Protein AF-A0A6A6DUC0-F1 (afdb_monomer)

Sequence (164 aa):
MEPFSTSAIFAGINTAFKFAEFAVRIAEVGTENEVFVRMIQVVREDLNETERLLNVASVRSKLTSTPGKLPWIKAAINSTKASLNDIGKWVERARVDQQTTGAVRFETRVRWVFNDHEKLLNRKMELSTCHQQLSNVLSYLIQLEDVSSNLEPPTYHDTTFFDD

Organism: NCBI:txid1314779

Radius of gyration: 22.94 Å; Cα contacts (8 Å, |Δi|>4): 121; chains: 1; bounding box: 45×72×65 Å

Mean predicted aligned error: 9.47 Å

Secondary structure (DSSP, 8-state):
-----GGGTTTTHHHHHHHHHHHTT-TT--HHHHHHHHHHHHHHHHHHHHHHHHHSHHHHHHHHTSTTHHHHHHHHHHHHHHHHHHHHHHHHHHHHHTT--S---HHHHHHHHHH-HHHHHHHHHHHHHHHHHHHHHHHHHHTTS------PPP----------

Nearest PDB structures (foldseek):
  8ax8-assembly1_A  TM=4.645E-01  e=2.335E-01  Homo sapiens
  1or3-assembly1_A  TM=4.757E-01  e=4.133E-01  Homo sapiens
  1le4-assembly1_A  TM=4.579E-01  e=9.483E-01  Homo sapiens
  1i49-assembly1_B  TM=2.407E-01  e=5.357E-01  Homo sapiens

Solvent-accessible surface area (backbone atoms only — not comparable to full-atom values): 9517 Å² total; per-residue (Å²): 132,80,81,76,64,68,71,71,80,42,69,21,34,65,46,34,53,50,47,31,65,49,48,76,71,44,92,82,57,52,75,72,54,47,54,52,34,50,49,54,52,51,48,51,52,55,50,53,48,43,56,52,49,65,68,35,68,52,26,45,55,56,47,69,77,38,83,72,52,63,62,55,46,52,48,31,55,50,49,36,48,48,46,38,15,51,51,10,48,49,50,69,40,40,46,64,80,65,73,57,86,79,92,76,57,68,69,61,26,56,54,54,49,68,69,40,54,72,65,46,51,55,53,47,52,52,42,50,53,29,42,54,47,36,51,55,44,40,62,56,49,57,76,38,53,72,78,81,81,78,72,72,72,83,81,78,76,86,78,82,81,79,85,129

pLDDT: mean 83.53, std 15.07, range [30.31, 98.0]

Structure (mmCIF, N/CA/C/O backbone):
data_AF-A0A6A6DUC0-F1
#
_entry.id   AF-A0A6A6DUC0-F1
#
loop_
_atom_site.group_PDB
_atom_site.id
_atom_site.type_symbol
_atom_site.label_atom_id
_atom_site.label_alt_id
_atom_site.label_comp_id
_atom_site.label_asym_id
_atom_site.label_entity_id
_atom_site.label_seq_id
_atom_site.pdbx_PDB_ins_code
_atom_site.Cartn_x
_atom_site.Cartn_y
_atom_site.Cartn_z
_atom_site.occupancy
_atom_site.B_iso_or_equiv
_atom_site.auth_seq_id
_atom_site.auth_comp_id
_atom_site.auth_asym_id
_atom_site.auth_atom_id
_atom_site.pdbx_PDB_model_num
ATOM 1 N N . MET A 1 1 ? 25.495 12.428 1.201 1.00 36.28 1 MET A N 1
ATOM 2 C CA . MET A 1 1 ? 24.044 12.611 1.413 1.00 36.28 1 MET A CA 1
ATOM 3 C C . MET A 1 1 ? 23.559 11.295 1.991 1.00 36.28 1 MET A C 1
ATOM 5 O O . MET A 1 1 ? 23.489 10.321 1.257 1.00 36.28 1 MET A O 1
ATOM 9 N N . GLU A 1 2 ? 23.429 11.227 3.315 1.00 30.31 2 GLU A N 1
ATOM 10 C CA . GLU A 1 2 ? 23.059 10.001 4.037 1.00 30.31 2 GLU A CA 1
ATOM 11 C C . GLU A 1 2 ? 21.698 9.481 3.539 1.00 30.31 2 GLU A C 1
ATOM 13 O O . GLU A 1 2 ? 20.796 10.295 3.303 1.00 30.31 2 GLU A O 1
ATOM 18 N N . PRO A 1 3 ? 21.512 8.162 3.354 1.00 40.91 3 PRO A N 1
ATOM 19 C CA . PRO A 1 3 ? 20.218 7.620 2.977 1.00 40.91 3 PRO A CA 1
ATOM 20 C C . PRO A 1 3 ? 19.252 7.821 4.148 1.00 40.91 3 PRO A C 1
ATOM 22 O O . PRO A 1 3 ? 19.343 7.144 5.172 1.00 40.91 3 PRO A O 1
ATOM 25 N N . PHE A 1 4 ? 18.312 8.759 4.004 1.00 43.09 4 PHE A N 1
ATOM 26 C CA . PHE A 1 4 ? 17.152 8.833 4.886 1.00 43.09 4 PHE A CA 1
ATOM 27 C C . PHE A 1 4 ? 16.494 7.455 4.892 1.00 43.09 4 PHE A C 1
ATOM 29 O O . PHE A 1 4 ? 16.010 6.990 3.861 1.00 43.09 4 PHE A O 1
ATOM 36 N N . SER A 1 5 ? 16.525 6.791 6.047 1.00 41.59 5 SER A N 1
ATOM 37 C CA . SER A 1 5 ? 15.914 5.482 6.240 1.00 41.59 5 SER A CA 1
ATOM 38 C C . SER A 1 5 ? 14.418 5.606 5.950 1.00 41.59 5 SER A C 1
ATOM 40 O O . SER A 1 5 ? 13.638 6.071 6.783 1.00 41.59 5 SER A O 1
ATOM 42 N N . THR A 1 6 ? 14.012 5.230 4.735 1.00 49.84 6 THR A N 1
ATOM 43 C CA . THR A 1 6 ? 12.623 5.260 4.245 1.00 49.84 6 THR A CA 1
ATOM 44 C C . THR A 1 6 ? 11.669 4.514 5.178 1.00 49.84 6 THR A C 1
ATOM 46 O O . THR A 1 6 ? 10.476 4.809 5.222 1.00 49.84 6 THR A O 1
ATOM 49 N N . SER A 1 7 ? 12.212 3.597 5.979 1.00 49.41 7 SER A N 1
ATOM 50 C CA . SER A 1 7 ? 11.554 2.824 7.029 1.00 49.41 7 SER A CA 1
ATOM 51 C C . SER A 1 7 ? 10.859 3.691 8.090 1.00 49.41 7 SER A C 1
ATOM 53 O O . SER A 1 7 ? 9.805 3.308 8.587 1.00 49.41 7 SER A O 1
ATOM 55 N N . ALA A 1 8 ? 11.404 4.867 8.427 1.00 57.41 8 ALA A N 1
ATOM 56 C CA . ALA A 1 8 ? 10.847 5.732 9.474 1.00 57.41 8 ALA A CA 1
ATOM 57 C C . ALA A 1 8 ? 9.641 6.574 9.005 1.00 57.41 8 ALA A C 1
ATOM 59 O O . ALA A 1 8 ? 8.811 6.973 9.819 1.00 57.41 8 ALA A O 1
ATOM 60 N N . ILE A 1 9 ? 9.512 6.830 7.698 1.00 69.81 9 ILE A N 1
ATOM 61 C CA . ILE A 1 9 ? 8.478 7.722 7.133 1.00 69.81 9 ILE A CA 1
ATOM 62 C C . ILE A 1 9 ? 7.097 7.033 7.105 1.00 69.81 9 ILE A C 1
ATOM 64 O O . ILE A 1 9 ? 6.052 7.681 7.235 1.00 69.81 9 ILE A O 1
ATOM 68 N N . PHE A 1 10 ? 7.093 5.700 7.012 1.00 81.94 10 PHE A N 1
ATOM 69 C CA . PHE A 1 10 ? 5.898 4.875 6.831 1.00 81.94 10 PHE A CA 1
ATOM 70 C C . PHE A 1 10 ? 5.609 3.922 8.005 1.00 81.94 10 PHE A C 1
ATOM 72 O O . PHE A 1 10 ? 5.133 2.803 7.810 1.00 81.94 10 PHE A O 1
ATOM 79 N N . ALA A 1 11 ? 5.877 4.360 9.238 1.00 85.44 11 ALA A N 1
ATOM 80 C CA . ALA A 1 11 ? 5.713 3.539 10.443 1.00 85.44 11 ALA A CA 1
ATOM 81 C C . ALA A 1 11 ? 4.295 2.948 10.634 1.00 85.44 11 ALA A C 1
ATOM 83 O O . ALA A 1 11 ? 4.137 1.921 11.291 1.00 85.44 11 ALA A O 1
ATOM 84 N N . GLY A 1 12 ? 3.261 3.569 10.055 1.00 87.88 12 GLY A N 1
ATOM 85 C CA . GLY A 1 12 ? 1.868 3.139 10.157 1.00 87.88 12 GLY A CA 1
ATOM 86 C C . GLY A 1 12 ? 1.473 1.981 9.237 1.00 87.88 12 GLY A C 1
ATOM 87 O O . GLY A 1 12 ? 0.468 1.332 9.510 1.00 87.88 12 GLY A O 1
ATOM 88 N N . ILE A 1 13 ? 2.235 1.661 8.184 1.00 92.00 13 ILE A N 1
ATOM 89 C CA . ILE A 1 13 ? 1.822 0.641 7.195 1.00 92.00 13 ILE A CA 1
ATOM 90 C C . ILE A 1 13 ? 1.575 -0.722 7.853 1.00 92.00 13 ILE A C 1
ATOM 92 O O . ILE A 1 13 ? 0.544 -1.352 7.623 1.00 92.00 13 ILE A O 1
ATOM 96 N N . ASN A 1 14 ? 2.475 -1.152 8.742 1.00 91.50 14 ASN A N 1
ATOM 97 C CA . ASN A 1 14 ? 2.309 -2.414 9.467 1.00 91.50 14 ASN A CA 1
ATOM 98 C C . ASN A 1 14 ? 1.041 -2.423 10.330 1.00 91.50 14 ASN A C 1
ATOM 100 O O . ASN A 1 14 ? 0.401 -3.463 10.476 1.00 91.50 14 ASN A O 1
ATOM 104 N N . THR A 1 15 ? 0.659 -1.275 10.888 1.00 90.81 15 THR A N 1
ATOM 105 C CA . THR A 1 15 ? -0.595 -1.134 11.634 1.00 90.81 15 THR A CA 1
ATOM 106 C C . THR A 1 15 ? -1.802 -1.268 10.712 1.00 90.81 15 THR A C 1
ATOM 108 O O . THR A 1 15 ? -2.756 -1.934 11.096 1.00 90.81 15 THR A O 1
ATOM 111 N N . ALA A 1 16 ? -1.762 -0.711 9.497 1.00 91.69 16 ALA A N 1
ATOM 112 C CA . ALA A 1 16 ? -2.839 -0.869 8.515 1.00 91.69 16 ALA A CA 1
ATOM 113 C C . ALA A 1 16 ? -3.025 -2.336 8.088 1.00 91.69 16 ALA A C 1
ATOM 115 O O . ALA A 1 16 ? -4.151 -2.825 8.020 1.00 91.69 16 ALA A O 1
ATOM 116 N N . PHE A 1 17 ? -1.930 -3.070 7.882 1.00 92.38 17 PHE A N 1
ATOM 117 C CA . PHE A 1 17 ? -1.999 -4.499 7.566 1.00 92.38 17 PHE A CA 1
ATOM 118 C C . PHE A 1 17 ? -2.522 -5.331 8.740 1.00 92.38 17 PHE A C 1
ATOM 120 O O . PHE A 1 17 ? -3.433 -6.135 8.554 1.00 92.38 17 PHE A O 1
ATOM 127 N N . LYS A 1 18 ? -2.032 -5.086 9.963 1.00 89.69 18 LYS A N 1
ATOM 128 C CA . LYS A 1 18 ? -2.559 -5.734 11.177 1.00 89.69 18 LYS A CA 1
ATOM 129 C C . LYS A 1 18 ? -4.031 -5.415 11.409 1.00 89.69 18 LYS A C 1
ATOM 131 O O . LYS A 1 18 ? -4.782 -6.278 11.849 1.00 89.69 18 LYS A O 1
ATOM 136 N N . PHE A 1 19 ? -4.441 -4.182 11.124 1.00 88.62 19 PHE A N 1
ATOM 137 C CA . PHE A 1 19 ? -5.837 -3.768 11.177 1.00 88.62 19 PHE A CA 1
ATOM 138 C C . PHE A 1 19 ? -6.690 -4.621 10.238 1.00 88.62 19 PHE A C 1
ATOM 140 O O . PHE A 1 19 ? -7.677 -5.185 10.695 1.00 88.62 19 PHE A O 1
ATOM 147 N N . ALA A 1 20 ? -6.279 -4.788 8.978 1.00 89.56 20 ALA A N 1
ATOM 148 C CA . ALA A 1 20 ? -7.004 -5.618 8.021 1.00 89.56 20 ALA A CA 1
ATOM 149 C C . ALA A 1 20 ? -7.052 -7.098 8.447 1.00 89.56 20 ALA A C 1
ATOM 151 O O . ALA A 1 20 ? -8.123 -7.696 8.472 1.00 89.56 20 ALA A O 1
ATOM 152 N N . GLU A 1 21 ? -5.920 -7.679 8.857 1.00 88.44 21 GLU A N 1
ATOM 153 C CA . GLU A 1 21 ? -5.848 -9.064 9.355 1.00 88.44 21 GLU A CA 1
ATOM 154 C C . GLU A 1 21 ? -6.750 -9.304 10.572 1.00 88.44 21 GLU A C 1
ATOM 156 O O . GLU A 1 21 ? -7.371 -10.361 10.699 1.00 88.44 21 GLU A O 1
ATOM 161 N N . PHE A 1 22 ? -6.815 -8.327 11.478 1.00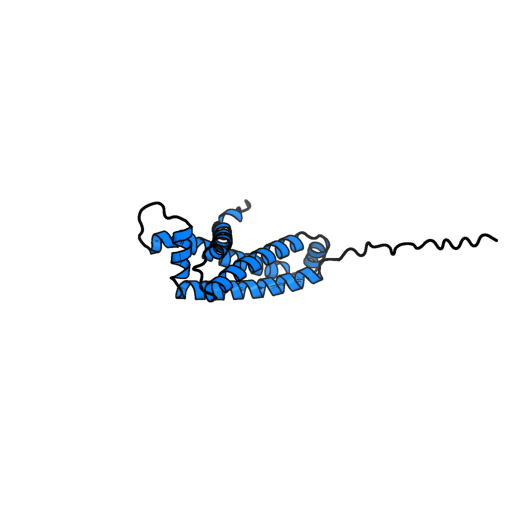 84.12 22 PHE A N 1
ATOM 162 C CA . PHE A 1 22 ? -7.626 -8.419 12.681 1.00 84.12 22 PHE A CA 1
ATOM 163 C C . PHE A 1 22 ? -9.112 -8.203 12.385 1.00 84.12 22 PHE A C 1
ATOM 165 O O . PHE A 1 22 ? -9.947 -8.936 12.905 1.00 84.12 22 PHE A O 1
ATOM 172 N N . ALA A 1 23 ? -9.447 -7.242 11.523 1.00 84.75 23 ALA A N 1
ATOM 173 C CA . ALA A 1 23 ? -10.821 -6.927 11.159 1.00 84.75 23 ALA A CA 1
ATOM 174 C C . ALA A 1 23 ? -11.552 -8.119 10.525 1.00 84.75 23 ALA A C 1
ATOM 176 O O . ALA A 1 23 ? -12.699 -8.359 10.877 1.00 84.75 23 ALA A O 1
ATOM 177 N N . VAL A 1 24 ? -10.877 -8.931 9.699 1.00 79.81 24 VAL A N 1
ATOM 178 C CA . VAL A 1 24 ? -11.455 -10.179 9.150 1.00 79.81 24 VAL A CA 1
ATOM 179 C C . VAL A 1 24 ? -11.935 -11.141 10.248 1.00 79.81 24 VAL A C 1
ATOM 181 O O . VAL A 1 24 ? -12.838 -11.940 10.023 1.00 79.81 24 VAL A O 1
ATOM 184 N N . ARG A 1 25 ? -11.343 -11.085 11.447 1.00 78.38 25 ARG A N 1
ATOM 185 C CA . ARG A 1 25 ? -11.681 -11.977 12.569 1.00 78.38 25 ARG A CA 1
ATOM 186 C C . ARG A 1 25 ? -12.822 -11.451 13.437 1.00 78.38 25 ARG A C 1
ATOM 188 O O . ARG A 1 25 ? -13.339 -12.198 14.264 1.00 78.38 25 ARG A O 1
ATOM 195 N N . ILE A 1 26 ? -13.193 -10.180 13.298 1.00 72.12 26 ILE A N 1
ATOM 196 C CA . ILE A 1 26 ? -14.284 -9.587 14.066 1.00 72.12 26 ILE A CA 1
ATOM 197 C C . ILE A 1 26 ? -15.586 -9.837 13.294 1.00 72.12 26 ILE A C 1
ATOM 199 O O . ILE A 1 26 ? -15.817 -9.237 12.253 1.00 72.12 26 ILE A O 1
ATOM 203 N N . ALA A 1 27 ? -16.467 -10.685 13.828 1.00 56.19 27 ALA A N 1
ATOM 204 C CA . ALA A 1 27 ? -17.765 -11.004 13.213 1.00 56.19 27 ALA A CA 1
ATOM 205 C C . ALA A 1 27 ? -18.735 -9.802 13.106 1.00 56.19 27 ALA A C 1
ATOM 207 O O . ALA A 1 27 ? -19.767 -9.891 12.453 1.00 56.19 27 ALA A O 1
ATOM 208 N N . GLU A 1 28 ? -18.416 -8.681 13.760 1.00 63.34 28 GLU A N 1
ATOM 209 C CA . GLU A 1 28 ? -19.218 -7.447 13.806 1.00 63.3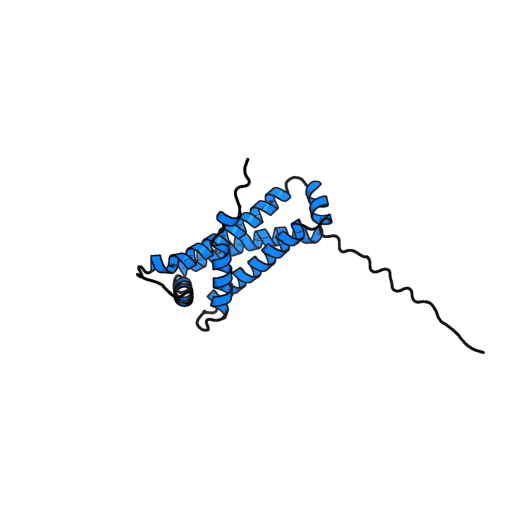4 28 GLU A CA 1
ATOM 210 C C . GLU A 1 28 ? -18.867 -6.445 12.689 1.00 63.34 28 GLU A C 1
ATOM 212 O O . GLU A 1 28 ? -19.363 -5.318 12.683 1.00 63.34 28 GLU A O 1
ATOM 217 N N . VAL A 1 29 ? -17.986 -6.805 11.754 1.00 62.88 29 VAL A N 1
ATOM 218 C CA . VAL A 1 29 ? -17.613 -5.925 10.643 1.00 62.88 29 VAL A CA 1
ATOM 219 C C . VAL A 1 29 ? -18.715 -5.992 9.587 1.00 62.88 29 VAL A C 1
ATOM 221 O O . VAL A 1 29 ? -18.841 -6.977 8.874 1.00 62.88 29 VAL A O 1
ATOM 224 N N . GLY A 1 30 ? -19.549 -4.950 9.504 1.00 68.25 30 GLY A N 1
ATOM 225 C CA . GLY A 1 30 ? -20.588 -4.853 8.472 1.00 68.25 30 GLY A CA 1
ATOM 226 C C . GLY A 1 30 ? -20.026 -4.997 7.049 1.00 68.25 30 GLY A C 1
ATOM 227 O O . GLY A 1 30 ? -18.857 -4.701 6.799 1.00 68.25 30 GLY A O 1
ATOM 228 N N . THR A 1 31 ? -20.866 -5.409 6.097 1.00 70.88 31 THR A N 1
ATOM 229 C CA . THR A 1 31 ? -20.466 -5.772 4.720 1.00 70.88 31 THR A CA 1
ATOM 230 C C . THR A 1 31 ? -19.649 -4.698 3.991 1.00 70.88 31 THR A C 1
ATOM 232 O O . THR A 1 31 ? -18.731 -5.018 3.238 1.00 70.88 31 THR A O 1
ATOM 235 N N . GLU A 1 32 ? -19.917 -3.411 4.226 1.00 70.94 32 GLU A N 1
ATOM 236 C CA . GLU A 1 32 ? -19.130 -2.322 3.634 1.00 70.94 32 GLU A CA 1
ATOM 237 C C . GLU A 1 32 ? -17.687 -2.266 4.167 1.00 70.94 32 GLU A C 1
ATOM 239 O O . GLU A 1 32 ? -16.740 -1.995 3.418 1.00 70.94 32 GLU A O 1
ATOM 244 N N . ASN A 1 33 ? -17.511 -2.549 5.453 1.00 80.00 33 ASN A N 1
ATOM 245 C CA . ASN A 1 33 ? -16.212 -2.536 6.105 1.00 80.00 33 ASN A CA 1
ATOM 246 C C . ASN A 1 33 ? -15.359 -3.734 5.663 1.00 80.00 33 ASN A C 1
ATOM 248 O O . ASN A 1 33 ? -14.145 -3.593 5.513 1.00 80.00 33 ASN A O 1
ATOM 252 N N . GLU A 1 34 ? -15.980 -4.874 5.343 1.00 83.81 34 GLU A N 1
ATOM 253 C CA . GLU A 1 34 ? -15.287 -6.015 4.730 1.00 83.81 34 GLU A CA 1
ATOM 254 C C . GLU A 1 34 ? -14.665 -5.654 3.376 1.00 83.81 34 GLU A C 1
ATOM 256 O O . GLU A 1 34 ? -13.550 -6.079 3.070 1.00 83.81 34 GLU A O 1
ATOM 261 N N . VAL A 1 35 ? -15.353 -4.843 2.562 1.00 85.88 35 VAL A N 1
ATOM 262 C CA . VAL A 1 35 ? -14.819 -4.372 1.272 1.00 85.88 35 VAL A CA 1
ATOM 263 C C . VAL A 1 35 ? -13.566 -3.527 1.486 1.00 85.88 35 VAL A C 1
ATOM 265 O O . VAL A 1 35 ? -12.574 -3.710 0.782 1.00 85.88 35 VAL A O 1
ATOM 268 N N . PHE A 1 36 ? -13.581 -2.628 2.474 1.00 88.50 36 PHE A N 1
ATOM 269 C CA . PHE A 1 36 ? -12.416 -1.803 2.793 1.00 88.50 36 PHE A CA 1
ATOM 270 C C . PHE A 1 36 ? -11.237 -2.642 3.306 1.00 88.50 36 PHE A C 1
ATOM 272 O O . PHE A 1 36 ? -10.103 -2.457 2.867 1.00 88.50 36 PHE A O 1
ATOM 279 N N . VAL A 1 37 ? -11.502 -3.618 4.176 1.00 90.56 37 VAL A N 1
ATOM 280 C CA . VAL A 1 37 ? -10.487 -4.546 4.694 1.00 90.56 37 VAL A CA 1
ATOM 281 C 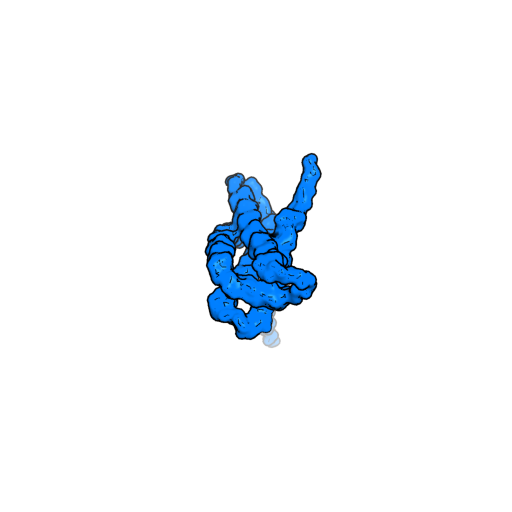C . VAL A 1 37 ? -9.851 -5.367 3.573 1.00 90.56 37 VAL A C 1
ATOM 283 O O . VAL A 1 37 ? -8.624 -5.455 3.492 1.00 90.56 37 VAL A O 1
ATOM 286 N N . ARG A 1 38 ? -10.668 -5.916 2.670 1.00 90.88 38 ARG A N 1
ATOM 287 C CA . ARG A 1 38 ? -10.199 -6.671 1.502 1.00 90.88 38 ARG A CA 1
ATOM 288 C C . ARG A 1 38 ? -9.346 -5.807 0.576 1.00 90.88 38 ARG A C 1
ATOM 290 O O . ARG A 1 38 ? -8.322 -6.267 0.088 1.00 90.88 38 ARG A O 1
ATOM 297 N N . MET A 1 39 ? -9.723 -4.543 0.381 1.00 94.06 39 MET A N 1
ATOM 298 C CA . MET A 1 39 ? -8.946 -3.595 -0.420 1.00 94.06 39 MET A CA 1
ATOM 299 C C . MET A 1 39 ? -7.542 -3.377 0.154 1.00 94.06 39 MET A C 1
ATOM 301 O O . MET A 1 39 ? -6.575 -3.385 -0.599 1.00 94.06 39 MET A O 1
ATOM 305 N N . ILE A 1 40 ? -7.398 -3.257 1.479 1.00 95.56 40 ILE A N 1
ATOM 306 C CA . ILE A 1 40 ? -6.076 -3.143 2.120 1.00 95.56 40 ILE A CA 1
ATOM 307 C C . ILE A 1 40 ? -5.216 -4.389 1.850 1.00 95.56 40 ILE A C 1
ATOM 309 O O . ILE A 1 40 ? -4.013 -4.260 1.619 1.00 95.56 40 ILE A O 1
ATOM 313 N N . GLN A 1 41 ? -5.813 -5.586 1.868 1.00 94.75 41 GLN A N 1
ATOM 314 C CA . GLN A 1 41 ? -5.104 -6.841 1.589 1.00 94.75 41 GLN A CA 1
ATOM 315 C C . GLN A 1 41 ? -4.641 -6.923 0.130 1.00 94.75 41 GLN A C 1
ATOM 317 O O . GLN A 1 41 ? -3.461 -7.158 -0.110 1.00 94.75 41 GLN A O 1
ATOM 322 N N . VAL A 1 42 ? -5.527 -6.632 -0.826 1.00 95.94 42 VAL A N 1
ATOM 323 C CA . VAL A 1 42 ? -5.184 -6.611 -2.259 1.00 95.94 42 VAL A CA 1
ATOM 324 C C . VAL A 1 42 ? -4.075 -5.596 -2.539 1.00 95.94 42 VAL A C 1
ATOM 326 O O . VAL A 1 42 ? -3.076 -5.921 -3.170 1.00 95.94 42 VAL A O 1
ATOM 329 N N . VAL A 1 43 ? -4.179 -4.384 -1.985 1.00 97.62 43 VAL A N 1
ATOM 330 C CA . VAL A 1 43 ? -3.142 -3.354 -2.152 1.00 97.62 43 VAL A CA 1
ATOM 331 C C . VAL A 1 43 ? -1.792 -3.810 -1.593 1.00 97.62 43 VAL A C 1
ATOM 333 O O . VAL A 1 43 ? -0.754 -3.491 -2.171 1.00 97.62 43 VAL A O 1
ATOM 336 N N . ARG A 1 44 ? -1.774 -4.550 -0.476 1.00 97.06 44 ARG A N 1
ATOM 337 C CA . ARG A 1 44 ? -0.537 -5.119 0.079 1.00 97.06 44 ARG A CA 1
ATOM 338 C C . ARG A 1 44 ? 0.114 -6.093 -0.899 1.00 97.06 44 ARG A C 1
ATOM 340 O O . ARG A 1 44 ? 1.328 -6.037 -1.078 1.00 97.06 44 ARG A O 1
ATOM 347 N N . GLU A 1 45 ? -0.675 -6.986 -1.485 1.00 97.50 45 GLU A N 1
ATOM 348 C CA . GLU A 1 45 ? -0.202 -7.987 -2.445 1.00 97.50 45 GLU A CA 1
ATOM 349 C C . GLU A 1 45 ? 0.355 -7.317 -3.705 1.00 97.50 45 GLU A C 1
ATOM 351 O O . GLU A 1 45 ? 1.506 -7.565 -4.066 1.00 97.50 45 GLU A O 1
ATOM 356 N N . ASP A 1 46 ? -0.387 -6.375 -4.286 1.00 97.75 46 ASP A N 1
ATOM 357 C CA . ASP A 1 46 ? 0.034 -5.642 -5.485 1.00 97.75 46 ASP A CA 1
ATOM 358 C C . ASP A 1 46 ? 1.292 -4.798 -5.247 1.00 97.75 46 ASP A C 1
ATOM 360 O O . ASP A 1 46 ? 2.146 -4.671 -6.130 1.00 97.75 46 ASP A O 1
ATOM 364 N N . LEU A 1 47 ? 1.437 -4.219 -4.050 1.00 97.31 47 LEU A N 1
ATOM 365 C CA . LEU A 1 47 ? 2.627 -3.456 -3.678 1.00 97.31 47 LEU A CA 1
ATOM 366 C C . LEU A 1 47 ? 3.854 -4.368 -3.595 1.00 97.31 47 LEU A C 1
ATOM 368 O O . LEU A 1 47 ? 4.895 -4.031 -4.159 1.00 97.31 47 LEU A O 1
ATOM 372 N N . ASN A 1 48 ? 3.719 -5.524 -2.939 1.00 97.31 48 ASN A N 1
ATOM 373 C CA . ASN A 1 48 ? 4.793 -6.510 -2.841 1.00 97.31 48 ASN A CA 1
ATOM 374 C C . ASN A 1 48 ? 5.202 -7.022 -4.226 1.00 97.31 48 ASN A C 1
ATOM 376 O O . ASN A 1 48 ? 6.393 -7.128 -4.515 1.00 97.31 48 ASN A O 1
ATOM 380 N N . GLU A 1 49 ? 4.231 -7.307 -5.095 1.00 97.75 49 GLU A N 1
ATOM 381 C CA . GLU A 1 49 ? 4.505 -7.799 -6.443 1.00 97.75 49 GLU A CA 1
ATOM 382 C C . GLU A 1 49 ? 5.163 -6.728 -7.321 1.00 97.75 49 GLU A C 1
ATOM 384 O O . GLU A 1 49 ? 6.144 -6.993 -8.015 1.00 97.75 49 GLU A O 1
ATOM 389 N N . THR A 1 50 ? 4.704 -5.479 -7.223 1.00 97.75 50 THR A N 1
ATOM 390 C CA . THR A 1 50 ? 5.344 -4.336 -7.889 1.00 97.75 50 THR A CA 1
ATOM 391 C C . THR A 1 50 ? 6.808 -4.197 -7.459 1.00 97.75 50 THR A C 1
ATOM 393 O O . THR A 1 50 ? 7.697 -4.000 -8.292 1.00 97.75 50 THR A O 1
ATOM 396 N N . GLU A 1 51 ? 7.088 -4.316 -6.159 1.00 96.25 51 GLU A N 1
ATOM 397 C CA . GLU A 1 51 ? 8.452 -4.276 -5.627 1.00 96.25 51 GLU A CA 1
ATOM 398 C C . GLU A 1 51 ? 9.289 -5.481 -6.078 1.00 96.25 51 GLU A C 1
ATOM 400 O O . GLU A 1 51 ? 10.461 -5.305 -6.423 1.00 96.25 51 GLU A O 1
ATOM 405 N N . ARG A 1 52 ? 8.708 -6.687 -6.146 1.00 97.50 52 ARG A N 1
ATOM 406 C CA . ARG A 1 52 ? 9.368 -7.880 -6.700 1.00 97.50 52 ARG A CA 1
ATOM 407 C C . ARG A 1 52 ? 9.767 -7.656 -8.157 1.00 97.50 52 ARG A C 1
ATOM 409 O O . ARG A 1 52 ? 10.938 -7.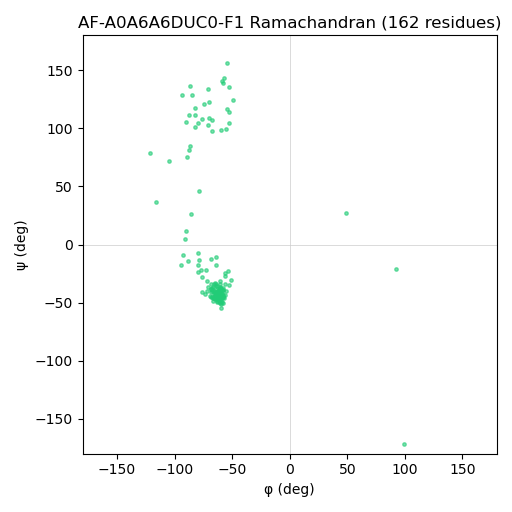834 -8.492 1.00 97.50 52 ARG A O 1
ATOM 416 N N . LEU A 1 53 ? 8.834 -7.212 -9.002 1.00 97.12 53 LEU A N 1
ATOM 417 C CA . LEU A 1 53 ? 9.062 -6.959 -10.430 1.00 97.12 53 LEU A CA 1
ATOM 418 C C . LEU A 1 53 ? 10.173 -5.934 -10.664 1.00 97.12 53 LEU A C 1
ATOM 420 O O . LEU A 1 53 ? 11.014 -6.118 -11.541 1.00 97.12 53 LEU A O 1
ATOM 424 N N . LEU A 1 54 ? 10.256 -4.886 -9.840 1.00 96.19 54 LEU A N 1
ATOM 425 C CA . LEU A 1 54 ? 11.345 -3.904 -9.918 1.00 96.19 54 LEU A CA 1
ATOM 426 C C . LEU A 1 54 ? 12.737 -4.483 -9.621 1.00 96.19 54 LEU A C 1
ATOM 428 O O . LEU A 1 54 ? 13.738 -3.862 -9.985 1.00 96.19 54 LEU A O 1
ATOM 432 N N . ASN A 1 55 ? 12.816 -5.652 -8.986 1.00 95.44 55 ASN A N 1
ATOM 433 C CA . ASN A 1 55 ? 14.067 -6.366 -8.748 1.00 95.44 55 ASN A CA 1
ATOM 434 C C . ASN A 1 55 ? 14.404 -7.387 -9.852 1.00 95.44 55 ASN A C 1
ATOM 436 O O . ASN A 1 55 ? 15.534 -7.876 -9.891 1.00 95.44 55 ASN A O 1
ATOM 440 N N . VAL A 1 56 ? 13.485 -7.668 -10.784 1.00 95.81 56 VAL A N 1
ATOM 441 C CA . VAL A 1 56 ? 13.719 -8.581 -11.915 1.00 95.81 56 VAL A CA 1
ATOM 442 C C . VAL A 1 56 ? 14.684 -7.952 -12.925 1.00 95.81 56 VAL A C 1
ATOM 444 O O . VAL A 1 56 ? 14.550 -6.790 -13.317 1.00 95.81 56 VAL A O 1
ATOM 447 N N . ALA A 1 57 ? 15.676 -8.727 -13.373 1.00 93.88 57 ALA A N 1
ATOM 448 C CA . ALA A 1 57 ? 16.747 -8.235 -14.240 1.00 93.88 57 ALA A CA 1
ATOM 449 C C . ALA A 1 57 ? 16.236 -7.704 -15.593 1.00 93.88 57 ALA A C 1
ATOM 451 O O . ALA A 1 57 ? 16.635 -6.610 -16.002 1.00 93.88 57 ALA A O 1
ATOM 452 N N . SER A 1 58 ? 15.329 -8.430 -16.259 1.00 94.69 58 SER A N 1
ATOM 453 C CA . SER A 1 58 ? 14.740 -8.004 -17.539 1.00 94.69 58 SER A CA 1
ATOM 454 C C . SER A 1 58 ? 13.975 -6.686 -17.397 1.00 94.69 58 SER A C 1
ATOM 456 O O . SER A 1 58 ? 14.167 -5.762 -18.189 1.00 94.69 58 SER A O 1
ATOM 458 N N . VAL A 1 59 ? 13.183 -6.558 -16.329 1.00 95.56 59 VAL A N 1
ATOM 459 C CA . VAL A 1 59 ? 12.414 -5.354 -16.001 1.00 95.56 59 VAL A CA 1
ATOM 460 C C . VAL A 1 59 ? 13.349 -4.166 -15.785 1.00 95.56 59 VAL A C 1
ATOM 462 O O . VAL A 1 59 ? 13.178 -3.122 -16.414 1.00 95.56 59 VAL A O 1
ATOM 465 N N . ARG A 1 60 ? 14.388 -4.317 -14.951 1.00 94.06 60 ARG A N 1
ATOM 466 C CA . ARG A 1 60 ? 15.381 -3.257 -14.696 1.00 94.06 60 ARG A CA 1
ATOM 467 C C . ARG A 1 60 ? 16.101 -2.813 -15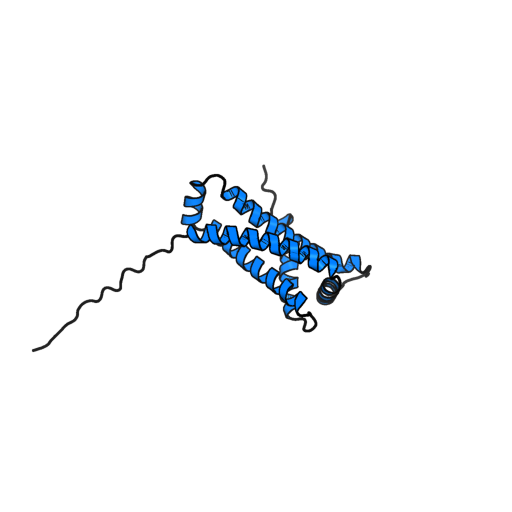.965 1.00 94.06 60 ARG A C 1
ATOM 469 O O . ARG A 1 60 ? 16.290 -1.612 -16.171 1.00 94.06 60 ARG A O 1
ATOM 476 N N . SER A 1 61 ? 16.490 -3.770 -16.806 1.00 93.19 61 SER A N 1
ATOM 477 C CA . SER A 1 61 ? 17.144 -3.502 -18.088 1.00 93.19 61 SER A CA 1
ATOM 478 C C . SER A 1 61 ? 16.244 -2.650 -18.991 1.00 93.19 61 SER A C 1
ATOM 480 O O . SER A 1 61 ? 16.612 -1.535 -19.362 1.00 93.19 61 SER A O 1
ATOM 482 N N . LYS A 1 62 ? 15.003 -3.096 -19.230 1.00 94.25 62 LYS A N 1
ATOM 483 C CA . LYS A 1 62 ? 14.027 -2.400 -20.088 1.00 94.25 62 LYS A CA 1
ATOM 484 C C . LYS A 1 62 ? 13.616 -1.026 -19.538 1.00 94.25 62 LYS A C 1
ATOM 486 O O . LYS A 1 62 ? 13.434 -0.076 -20.302 1.00 94.25 62 LYS A O 1
ATOM 491 N N . LEU A 1 63 ? 13.509 -0.884 -18.214 1.00 93.75 63 LEU A N 1
ATOM 492 C CA . LEU A 1 63 ? 13.223 0.404 -17.569 1.00 93.75 63 LEU A CA 1
ATOM 493 C C . LEU A 1 63 ? 14.356 1.416 -17.755 1.00 93.75 63 LEU A C 1
ATOM 495 O O . LEU A 1 63 ? 14.081 2.607 -17.892 1.00 93.75 63 LEU A O 1
ATOM 499 N N . THR A 1 64 ? 15.610 0.960 -17.790 1.00 90.00 64 THR A N 1
ATOM 500 C CA . THR A 1 64 ? 16.772 1.835 -18.024 1.00 90.00 64 THR A CA 1
ATOM 501 C C . THR A 1 64 ? 16.730 2.443 -19.429 1.00 90.00 64 THR A C 1
ATOM 503 O O . THR A 1 64 ? 17.102 3.600 -19.611 1.00 90.00 64 THR A O 1
ATOM 506 N N . SER A 1 65 ? 16.191 1.707 -20.403 1.00 89.38 65 SER A N 1
ATOM 507 C CA . SER A 1 65 ? 15.984 2.176 -21.779 1.00 89.38 65 SER A CA 1
ATOM 508 C C . SER A 1 65 ? 14.748 3.068 -21.965 1.00 89.38 65 SER A C 1
ATOM 510 O O . SER A 1 65 ? 14.576 3.632 -23.042 1.00 89.38 65 SER A O 1
ATOM 512 N N . THR A 1 66 ? 13.892 3.222 -20.945 1.00 88.69 66 THR A N 1
ATOM 513 C CA . THR A 1 66 ? 12.637 3.992 -21.033 1.00 88.69 66 THR A CA 1
ATOM 514 C C . THR A 1 66 ? 12.612 5.135 -20.006 1.00 88.69 66 THR A C 1
ATOM 516 O O . THR A 1 66 ? 11.981 5.020 -18.944 1.00 88.69 66 THR A O 1
ATOM 519 N N . PRO A 1 67 ? 13.297 6.261 -20.285 1.00 81.19 67 PRO A N 1
ATOM 520 C CA . PRO A 1 67 ? 13.365 7.385 -19.357 1.00 81.19 67 PRO A CA 1
ATOM 521 C C . PRO A 1 67 ? 11.965 7.937 -19.033 1.00 81.19 67 PRO A C 1
ATOM 523 O O . PRO A 1 67 ? 11.078 7.993 -19.879 1.00 81.19 67 PRO A O 1
ATOM 526 N N . GLY A 1 68 ? 11.747 8.315 -17.770 1.00 85.62 68 GLY A N 1
ATOM 527 C CA . GLY A 1 68 ? 10.472 8.859 -17.276 1.00 85.62 68 GLY A CA 1
ATOM 528 C C . GLY A 1 68 ? 9.492 7.832 -16.692 1.00 85.62 68 GLY A C 1
ATOM 529 O O . GLY A 1 68 ? 8.675 8.197 -15.846 1.00 85.62 68 GLY A O 1
ATOM 530 N N . LYS A 1 69 ? 9.615 6.537 -17.020 1.00 92.75 69 LYS A N 1
ATOM 531 C CA . LYS A 1 69 ? 8.754 5.497 -16.424 1.00 92.75 69 LYS A CA 1
ATOM 532 C C . LYS A 1 69 ? 9.080 5.224 -14.959 1.00 92.75 69 LYS A C 1
ATOM 534 O O . LYS A 1 69 ? 8.170 5.096 -14.146 1.00 92.75 69 LYS A O 1
ATOM 539 N N . LEU A 1 70 ? 10.363 5.199 -14.600 1.00 93.19 70 LEU A N 1
ATOM 540 C CA . LEU A 1 70 ? 10.787 4.914 -13.227 1.00 93.19 70 LEU A CA 1
ATOM 541 C C . LEU A 1 70 ? 10.287 5.955 -12.197 1.00 93.19 70 LEU A C 1
ATOM 543 O O . LEU A 1 70 ? 9.795 5.535 -11.150 1.00 93.19 70 LEU A O 1
ATOM 547 N N . PRO A 1 71 ? 10.348 7.281 -12.448 1.00 94.75 71 PRO A N 1
ATOM 548 C CA . PRO A 1 71 ? 9.719 8.268 -11.567 1.00 94.75 71 PRO A CA 1
ATOM 549 C C . PRO A 1 71 ? 8.210 8.063 -11.388 1.00 94.75 71 PRO A C 1
ATOM 551 O O . PRO A 1 71 ? 7.727 8.116 -10.261 1.00 94.75 71 PRO A O 1
ATOM 554 N N . TRP A 1 72 ? 7.478 7.775 -12.471 1.00 95.31 72 TRP A N 1
ATOM 555 C CA . TRP A 1 72 ? 6.037 7.500 -12.421 1.00 95.31 72 TRP A CA 1
ATOM 556 C C . TRP A 1 72 ? 5.707 6.268 -11.563 1.00 95.31 72 TRP A C 1
ATOM 558 O O . TRP A 1 72 ? 4.822 6.330 -10.710 1.00 95.31 72 TRP A O 1
ATOM 568 N N . ILE A 1 73 ? 6.478 5.187 -11.717 1.00 97.00 73 ILE A N 1
ATOM 569 C CA . ILE A 1 73 ? 6.356 3.971 -10.900 1.00 97.00 73 ILE A CA 1
ATOM 570 C C . ILE A 1 73 ? 6.613 4.279 -9.420 1.00 97.00 73 ILE A C 1
ATOM 572 O O . ILE A 1 73 ? 5.806 3.936 -8.556 1.00 97.00 73 ILE A O 1
ATOM 576 N N . LYS A 1 74 ? 7.715 4.979 -9.114 1.00 95.69 74 LYS A N 1
ATOM 577 C CA . LYS A 1 74 ? 8.056 5.366 -7.737 1.00 95.69 74 LYS A CA 1
ATOM 578 C C . LYS A 1 74 ? 6.983 6.254 -7.108 1.00 95.69 74 LYS A C 1
ATOM 580 O O . LYS A 1 74 ? 6.699 6.095 -5.925 1.00 95.69 74 LYS A O 1
ATOM 585 N N . ALA A 1 75 ? 6.382 7.159 -7.879 1.00 95.81 75 ALA A N 1
ATOM 586 C CA . ALA A 1 75 ? 5.286 7.995 -7.405 1.00 95.81 75 ALA A CA 1
ATOM 587 C C . ALA A 1 75 ? 4.065 7.150 -7.007 1.00 95.81 75 ALA A C 1
ATOM 589 O O . ALA A 1 75 ? 3.557 7.330 -5.907 1.00 95.81 75 ALA A O 1
ATOM 590 N N . ALA A 1 76 ? 3.656 6.179 -7.832 1.00 97.25 76 ALA A N 1
ATOM 591 C CA . ALA A 1 76 ? 2.535 5.287 -7.513 1.00 97.25 76 ALA A CA 1
ATOM 592 C C . ALA A 1 76 ? 2.777 4.463 -6.233 1.00 97.25 76 ALA A C 1
ATOM 594 O O . ALA A 1 76 ? 1.905 4.382 -5.365 1.00 97.25 76 ALA A O 1
ATOM 595 N N . ILE A 1 77 ? 3.985 3.904 -6.083 1.00 97.31 77 ILE A N 1
ATOM 596 C CA . ILE A 1 77 ? 4.402 3.163 -4.881 1.00 97.31 77 ILE A CA 1
ATOM 597 C C . ILE A 1 77 ? 4.354 4.074 -3.651 1.00 97.31 77 ILE A C 1
ATOM 599 O O . ILE A 1 77 ? 3.785 3.704 -2.625 1.00 97.31 77 ILE A O 1
ATOM 603 N N . ASN A 1 78 ? 4.927 5.277 -3.746 1.00 96.38 78 ASN A N 1
ATOM 604 C CA . ASN A 1 78 ? 4.982 6.216 -2.628 1.00 96.38 78 ASN A CA 1
ATOM 605 C C . ASN A 1 78 ? 3.593 6.712 -2.217 1.00 96.38 78 ASN A C 1
ATOM 607 O O . ASN A 1 78 ? 3.312 6.746 -1.022 1.00 96.38 78 ASN A O 1
ATOM 611 N N . SER A 1 79 ? 2.720 7.047 -3.171 1.00 96.62 79 SER A N 1
ATOM 612 C CA . SER A 1 79 ? 1.336 7.450 -2.886 1.00 96.62 79 SER A CA 1
ATOM 613 C C . SER A 1 79 ? 0.554 6.327 -2.208 1.00 96.62 79 SER A C 1
ATOM 615 O O . SER A 1 79 ? -0.100 6.553 -1.193 1.00 96.62 79 SER A O 1
ATOM 617 N N . THR A 1 80 ? 0.708 5.089 -2.685 1.00 97.62 80 THR A N 1
ATOM 618 C CA . THR A 1 80 ? 0.075 3.921 -2.056 1.00 97.62 80 THR A CA 1
ATOM 619 C C . THR A 1 80 ? 0.575 3.712 -0.625 1.00 97.62 80 THR A C 1
ATOM 621 O O . THR A 1 80 ? -0.219 3.549 0.303 1.00 97.62 80 THR A O 1
ATOM 624 N N . LYS A 1 81 ? 1.896 3.772 -0.414 1.00 97.12 81 LYS A N 1
ATOM 625 C CA . LYS A 1 81 ? 2.507 3.675 0.920 1.00 97.12 81 LYS A CA 1
ATOM 626 C C . LYS A 1 81 ? 2.051 4.797 1.850 1.00 97.12 81 LYS A C 1
ATOM 628 O O . LYS A 1 81 ? 1.830 4.543 3.032 1.00 97.12 81 LYS A O 1
ATOM 633 N N . ALA A 1 82 ? 1.894 6.016 1.336 1.00 95.88 82 ALA A N 1
ATOM 634 C CA . ALA A 1 82 ? 1.388 7.151 2.100 1.00 95.88 82 ALA A CA 1
ATOM 635 C C . ALA A 1 82 ? -0.056 6.915 2.559 1.00 95.88 82 ALA A C 1
ATOM 637 O O . ALA A 1 82 ? -0.316 6.984 3.759 1.00 95.88 82 ALA A O 1
ATOM 638 N N . SER A 1 83 ? -0.944 6.508 1.648 1.00 96.31 83 SER A N 1
ATOM 639 C CA . SER A 1 83 ? -2.342 6.202 1.975 1.00 96.31 83 SER A CA 1
ATOM 640 C C . SER A 1 83 ? -2.459 5.085 3.029 1.00 96.31 83 SER A C 1
ATOM 642 O O . SER A 1 83 ? -3.139 5.244 4.046 1.00 96.31 83 SER A O 1
ATOM 644 N N . LEU A 1 84 ? -1.705 3.987 2.876 1.00 96.44 84 LEU A N 1
ATOM 645 C CA . LEU A 1 84 ? -1.646 2.908 3.874 1.00 96.44 84 LEU A CA 1
ATOM 646 C C . LEU A 1 84 ? -1.106 3.385 5.232 1.00 96.44 84 LEU A C 1
ATOM 648 O O . LEU A 1 84 ? -1.623 3.014 6.287 1.00 96.44 84 LEU A O 1
ATOM 652 N N . ASN A 1 85 ? -0.061 4.210 5.229 1.00 95.06 85 ASN A N 1
ATOM 653 C CA . ASN A 1 85 ? 0.517 4.773 6.446 1.00 95.06 85 ASN A CA 1
ATOM 654 C C . ASN A 1 85 ? -0.483 5.661 7.191 1.00 95.06 85 ASN A C 1
ATOM 656 O O . ASN A 1 85 ? -0.557 5.600 8.420 1.00 95.06 85 ASN A O 1
ATOM 660 N N . ASP A 1 86 ? -1.268 6.449 6.465 1.00 93.25 86 ASP A N 1
ATOM 661 C CA . ASP A 1 86 ? -2.265 7.339 7.049 1.00 93.25 86 ASP A CA 1
ATOM 662 C C . ASP A 1 86 ? -3.451 6.570 7.637 1.00 93.25 86 ASP A C 1
ATOM 664 O O . ASP A 1 86 ? -3.901 6.907 8.739 1.00 93.25 86 ASP A O 1
ATOM 668 N N . ILE A 1 87 ? -3.871 5.468 7.001 1.00 93.12 87 ILE A N 1
ATOM 669 C CA . ILE A 1 87 ? -4.812 4.501 7.591 1.00 93.12 87 ILE A CA 1
ATOM 670 C C . ILE A 1 87 ? -4.250 3.953 8.907 1.00 93.12 87 ILE A C 1
ATOM 672 O O . ILE A 1 87 ? -4.918 4.006 9.940 1.00 93.12 87 ILE A O 1
ATOM 676 N N . GLY A 1 88 ? -3.002 3.486 8.915 1.00 91.88 88 GLY A N 1
ATOM 677 C CA . GLY A 1 88 ? -2.379 2.938 10.120 1.00 91.88 88 GLY A CA 1
ATOM 678 C C . GLY A 1 88 ? -2.253 3.948 11.263 1.00 91.88 88 GLY A C 1
ATOM 679 O O . GLY A 1 88 ? -2.561 3.635 12.414 1.00 91.88 88 GLY A O 1
ATOM 680 N N . LYS A 1 89 ? -1.863 5.190 10.954 1.00 90.56 89 LYS A N 1
ATOM 681 C CA . LYS A 1 89 ? -1.828 6.297 11.926 1.00 90.56 89 LYS A CA 1
ATOM 682 C C . LYS A 1 89 ? -3.213 6.647 12.451 1.00 90.56 89 LYS A C 1
ATOM 684 O O . LYS A 1 89 ? -3.339 7.090 13.590 1.00 90.56 89 LYS A O 1
ATOM 689 N N . TRP A 1 90 ? -4.247 6.531 11.626 1.00 88.56 90 TRP A N 1
ATOM 690 C CA . TRP A 1 90 ? -5.621 6.756 12.056 1.00 88.56 90 TRP A CA 1
ATOM 691 C C . TRP A 1 90 ? -6.086 5.669 13.032 1.00 88.56 90 TRP A C 1
ATOM 693 O O . TRP A 1 90 ? -6.582 6.009 14.104 1.00 88.56 90 TRP A O 1
ATOM 703 N N . VAL A 1 91 ? -5.807 4.394 12.742 1.00 87.12 91 VAL A N 1
ATOM 704 C CA . VAL A 1 91 ? -6.095 3.277 13.660 1.00 87.12 91 VAL A CA 1
ATOM 705 C C . VAL A 1 91 ? -5.384 3.457 15.006 1.00 87.12 91 VAL A C 1
ATOM 707 O O . VAL A 1 91 ? -5.988 3.265 16.062 1.00 87.12 91 VAL A O 1
ATOM 710 N N . GLU A 1 92 ? -4.116 3.877 14.998 1.00 86.19 92 GLU A N 1
ATOM 711 C CA . GLU A 1 92 ? -3.362 4.103 16.237 1.00 86.19 92 GLU A CA 1
ATOM 712 C C . GLU A 1 92 ? -3.921 5.275 17.063 1.00 86.19 92 GLU A C 1
ATOM 714 O O . GLU A 1 92 ? -3.961 5.215 18.296 1.00 86.19 92 GLU A O 1
ATOM 719 N N . ARG A 1 93 ? -4.393 6.331 16.388 1.00 84.94 93 ARG A N 1
ATOM 720 C CA . ARG A 1 93 ? -4.955 7.532 17.023 1.00 84.94 93 ARG A CA 1
ATOM 721 C C . ARG A 1 93 ? -6.390 7.374 17.508 1.00 84.94 93 ARG A C 1
ATOM 723 O O . ARG A 1 93 ? -6.802 8.181 18.332 1.00 84.94 93 ARG A O 1
ATOM 730 N N . ALA A 1 94 ? -7.109 6.323 17.114 1.00 81.25 94 ALA A N 1
ATOM 731 C CA . ALA A 1 94 ? -8.497 6.103 17.527 1.00 81.25 94 ALA A CA 1
ATOM 732 C C . ALA A 1 94 ? -8.709 6.187 19.056 1.00 81.25 94 ALA A C 1
ATOM 734 O O . ALA A 1 94 ? -9.750 6.646 19.509 1.00 81.25 94 ALA A O 1
ATOM 735 N N . ARG A 1 95 ? -7.707 5.819 19.874 1.00 72.44 95 ARG A N 1
ATOM 736 C CA . ARG A 1 95 ? -7.773 5.980 21.342 1.00 72.44 95 ARG A CA 1
ATOM 737 C C . ARG A 1 95 ? -7.741 7.427 21.834 1.00 72.44 95 ARG A C 1
ATOM 739 O O . ARG A 1 95 ? -8.341 7.731 22.859 1.00 72.44 95 ARG A O 1
ATOM 746 N N . VAL A 1 96 ? -7.005 8.284 21.129 1.00 71.69 96 VAL A N 1
ATOM 747 C CA . VAL A 1 96 ? -6.856 9.706 21.456 1.00 71.69 96 VAL A CA 1
ATOM 748 C C . VAL A 1 96 ? -8.149 10.430 21.106 1.00 71.69 96 VAL A C 1
ATOM 750 O O . VAL A 1 96 ? -8.651 11.197 21.921 1.00 71.69 96 VAL A O 1
ATOM 753 N N . ASP A 1 97 ? -8.728 10.104 19.949 1.00 66.75 97 ASP A N 1
ATOM 754 C CA . ASP A 1 97 ? -10.003 10.659 19.484 1.00 66.75 97 ASP A CA 1
ATOM 755 C C . ASP A 1 97 ? -11.158 10.340 20.455 1.00 66.75 97 ASP A C 1
ATOM 757 O O . ASP A 1 97 ? -12.062 11.151 20.627 1.00 66.75 97 ASP A O 1
ATOM 761 N N . GLN A 1 98 ? -11.098 9.197 21.148 1.00 76.56 98 GLN A N 1
ATOM 762 C CA . GLN A 1 98 ? -12.081 8.779 22.159 1.00 76.56 98 GLN A CA 1
ATOM 763 C C . GLN A 1 98 ? -11.744 9.246 23.588 1.00 76.56 98 GLN A C 1
ATOM 765 O O . GLN A 1 98 ? -12.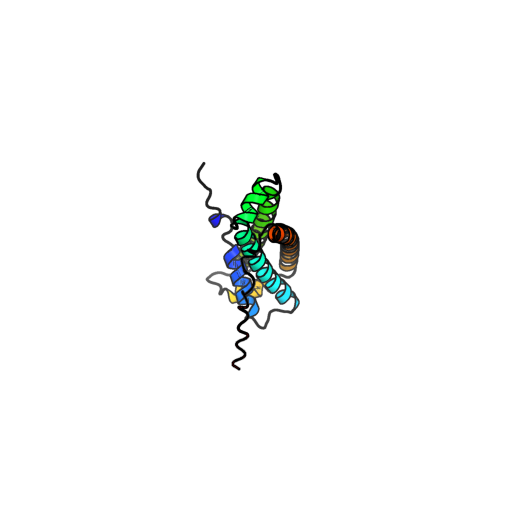321 8.738 24.549 1.00 76.56 98 GLN A O 1
ATOM 770 N N . GLN A 1 99 ? -10.776 10.160 23.754 1.00 72.75 99 GLN A N 1
ATOM 771 C CA . GLN A 1 99 ? -10.353 10.745 25.042 1.00 72.75 99 GLN A CA 1
ATOM 772 C C . GLN A 1 99 ? -10.096 9.712 26.158 1.00 72.75 99 GLN A C 1
ATOM 774 O O . GLN A 1 99 ? -10.236 9.996 27.347 1.00 72.75 99 GLN A O 1
ATOM 779 N N . THR A 1 100 ? -9.721 8.486 25.789 1.00 71.25 100 THR A N 1
ATOM 780 C CA . THR A 1 100 ? -9.603 7.384 26.745 1.00 71.25 100 THR A CA 1
ATOM 781 C C . THR A 1 100 ? -8.229 7.409 27.408 1.00 71.25 100 THR A C 1
ATOM 783 O O . THR A 1 100 ? -7.198 7.426 26.731 1.00 71.25 100 THR A O 1
ATOM 786 N N . THR A 1 101 ? -8.197 7.365 28.741 1.00 62.97 101 THR A N 1
ATOM 787 C CA . THR A 1 101 ? -6.958 7.250 29.518 1.00 62.97 101 THR A CA 1
ATOM 788 C C . THR A 1 101 ? -6.571 5.774 29.693 1.00 62.97 101 THR A C 1
ATOM 790 O O . THR A 1 101 ? -7.410 4.917 29.957 1.00 62.97 101 THR A O 1
ATOM 793 N N . GLY A 1 102 ? -5.285 5.448 29.516 1.00 69.81 102 GLY A N 1
ATOM 794 C CA . GLY A 1 102 ? -4.754 4.090 29.708 1.00 69.81 102 GLY A CA 1
ATOM 795 C C . GLY A 1 102 ? -4.551 3.256 28.432 1.00 69.81 102 GLY A C 1
ATOM 796 O O . GLY A 1 102 ? -4.588 3.750 27.301 1.00 69.81 102 GLY A O 1
ATOM 797 N N . ALA A 1 103 ? -4.240 1.969 28.622 1.00 75.00 103 ALA A N 1
ATOM 798 C CA . ALA A 1 103 ? -3.953 1.037 27.534 1.00 75.00 103 ALA A CA 1
ATOM 799 C C . ALA A 1 103 ? -5.253 0.480 26.934 1.00 75.00 103 ALA A C 1
ATOM 801 O O . ALA A 1 103 ? -5.957 -0.308 27.559 1.00 75.00 103 ALA A O 1
ATOM 802 N N . VAL A 1 104 ? -5.551 0.861 25.691 1.00 79.50 104 VAL A N 1
ATOM 803 C CA . VAL A 1 104 ? -6.696 0.331 24.937 1.00 79.50 104 VAL A CA 1
ATOM 804 C C . VAL A 1 104 ? -6.253 -0.856 24.085 1.00 79.50 104 VAL A C 1
ATOM 806 O O . VAL A 1 104 ? -5.295 -0.726 23.310 1.00 79.50 104 VAL A O 1
ATOM 809 N N . ARG A 1 105 ? -6.977 -1.981 24.197 1.00 83.88 105 ARG A N 1
ATOM 810 C CA . ARG A 1 105 ? -6.796 -3.174 23.353 1.00 83.88 105 ARG A CA 1
ATOM 811 C C . ARG A 1 105 ? -6.961 -2.823 21.874 1.00 83.88 105 ARG A C 1
ATOM 813 O O . ARG A 1 105 ? -7.817 -2.021 21.515 1.00 83.88 105 ARG A O 1
ATOM 820 N N . PHE A 1 106 ? -6.167 -3.452 21.011 1.00 81.94 106 PHE A N 1
ATOM 821 C CA . PHE A 1 106 ? -6.207 -3.191 19.569 1.00 81.94 106 PHE A CA 1
ATOM 822 C C . PHE A 1 106 ? -7.603 -3.434 18.971 1.00 81.94 106 PHE A C 1
ATOM 824 O O . PHE A 1 106 ? -8.083 -2.617 18.196 1.00 81.94 106 PHE A O 1
ATOM 831 N N . GLU A 1 107 ? -8.299 -4.478 19.425 1.00 80.75 107 GLU A N 1
ATOM 832 C CA . GLU A 1 107 ? -9.659 -4.833 18.985 1.00 80.75 107 GLU A CA 1
ATOM 833 C C . GLU A 1 107 ? -10.659 -3.689 19.182 1.00 80.75 107 GLU A C 1
ATOM 835 O O . GLU A 1 107 ? -11.450 -3.371 18.297 1.00 80.75 107 GLU A O 1
ATOM 840 N N . THR A 1 108 ? -10.593 -3.024 20.338 1.00 81.88 108 THR A N 1
ATOM 841 C CA . THR A 1 108 ? -11.446 -1.877 20.654 1.00 81.88 108 THR A CA 1
ATOM 842 C C . THR A 1 108 ? -11.177 -0.717 19.700 1.00 81.88 108 THR A C 1
ATOM 844 O O . THR A 1 108 ? -12.116 -0.071 19.245 1.00 81.88 108 THR A O 1
ATOM 847 N N . ARG A 1 109 ? -9.908 -0.493 19.330 1.00 83.44 109 ARG A N 1
ATOM 848 C CA . ARG A 1 109 ? -9.543 0.535 18.344 1.00 83.44 109 ARG A CA 1
ATOM 849 C C . ARG A 1 109 ? -10.115 0.204 16.971 1.00 83.44 109 ARG A C 1
ATOM 851 O O . ARG A 1 109 ? -10.683 1.086 16.345 1.00 83.44 109 ARG A O 1
ATOM 858 N N . VAL A 1 110 ? -10.022 -1.055 16.536 1.00 83.62 110 VAL A N 1
ATOM 859 C CA . VAL A 1 110 ? -10.605 -1.516 15.263 1.00 83.62 110 VAL A CA 1
ATOM 860 C C . VAL A 1 110 ? -12.114 -1.257 15.220 1.00 83.62 110 VAL A C 1
ATOM 862 O O . VAL A 1 110 ? -12.603 -0.712 14.234 1.00 83.62 110 VAL A O 1
ATOM 865 N N . ARG A 1 111 ? -12.850 -1.554 16.300 1.00 81.69 111 ARG A N 1
ATOM 866 C CA . ARG A 1 111 ? -14.289 -1.240 16.372 1.00 81.69 111 ARG A CA 1
ATOM 867 C C . ARG A 1 111 ? -14.570 0.262 16.277 1.00 81.69 111 ARG A C 1
ATOM 869 O O . ARG A 1 111 ? -15.447 0.669 15.528 1.00 81.69 111 ARG A O 1
ATOM 876 N N . TRP A 1 112 ? -13.822 1.096 17.001 1.00 85.56 112 TRP A N 1
ATOM 877 C CA . TRP A 1 112 ? -14.001 2.554 16.945 1.00 85.56 112 TRP A CA 1
ATOM 878 C C . TRP A 1 112 ? -13.750 3.130 15.554 1.00 85.56 112 TRP A C 1
ATOM 880 O O . TRP A 1 112 ? -14.486 4.004 15.109 1.00 85.56 112 TRP A O 1
ATOM 890 N N . VAL A 1 113 ? -12.742 2.606 14.863 1.00 84.62 113 VAL A N 1
ATOM 891 C CA . VAL A 1 113 ? -12.396 2.969 13.487 1.00 84.62 113 VAL A CA 1
ATOM 892 C C . VAL A 1 113 ? -13.558 2.678 12.533 1.00 84.62 113 VAL A C 1
ATOM 894 O O . VAL A 1 113 ? -13.885 3.524 11.708 1.00 84.62 113 VAL A O 1
ATOM 897 N N . PHE A 1 114 ? -14.228 1.532 12.679 1.00 82.69 114 PHE A N 1
ATOM 898 C CA . PHE A 1 114 ? -15.397 1.187 11.861 1.00 82.69 114 PHE A CA 1
ATOM 899 C C . PHE A 1 114 ? -16.664 1.975 12.199 1.00 82.69 114 PHE A C 1
ATOM 901 O O . PHE A 1 114 ? -17.542 2.102 11.350 1.00 82.69 114 PHE A O 1
ATOM 908 N N . ASN A 1 115 ? -16.758 2.533 13.405 1.00 81.25 115 ASN A N 1
ATOM 909 C CA . ASN A 1 115 ? -17.886 3.381 13.781 1.00 81.25 115 ASN A CA 1
ATOM 910 C C . ASN A 1 115 ? -17.777 4.798 13.180 1.00 81.25 115 ASN A C 1
ATOM 912 O O . ASN A 1 115 ? -18.798 5.463 13.005 1.00 81.25 115 ASN A O 1
ATOM 916 N N . ASP A 1 116 ? -16.573 5.247 12.807 1.00 81.75 116 ASP A N 1
ATOM 917 C CA . ASP A 1 116 ? -16.305 6.556 12.188 1.00 81.75 116 ASP A CA 1
ATOM 918 C C . ASP A 1 116 ? -16.417 6.484 10.647 1.00 81.75 116 ASP A C 1
ATOM 920 O O . ASP A 1 116 ? -15.425 6.452 9.911 1.00 81.75 116 ASP A O 1
ATOM 924 N N . HIS A 1 117 ? -17.664 6.418 10.164 1.00 75.25 117 HIS A N 1
ATOM 925 C CA . HIS A 1 117 ? -18.005 6.152 8.759 1.00 75.25 117 HIS A CA 1
ATOM 926 C C . HIS A 1 117 ? -17.474 7.218 7.787 1.00 75.25 117 HIS A C 1
ATOM 928 O O . HIS A 1 117 ? -16.967 6.882 6.719 1.00 75.25 117 HIS A O 1
ATOM 934 N N . GLU A 1 118 ? -17.549 8.504 8.142 1.00 80.00 118 GLU A N 1
ATOM 935 C CA . GLU A 1 118 ? -17.116 9.594 7.257 1.00 80.00 118 GLU A CA 1
ATOM 936 C C . GLU A 1 118 ? -15.602 9.555 7.014 1.00 80.00 118 GLU A C 1
ATOM 938 O O . GLU A 1 118 ? -15.142 9.617 5.868 1.00 80.00 118 GLU A O 1
ATOM 943 N N . LYS A 1 119 ? -14.801 9.385 8.078 1.00 81.75 119 LYS A N 1
ATOM 944 C CA . LYS A 1 119 ? -13.352 9.237 7.908 1.00 81.75 119 LYS A CA 1
ATOM 945 C C . LYS A 1 119 ? -13.038 7.970 7.123 1.00 81.75 119 LYS A C 1
ATOM 947 O O . LYS A 1 119 ? -12.186 8.027 6.239 1.00 81.75 119 LYS A O 1
ATOM 952 N N . LEU A 1 120 ? -13.728 6.862 7.394 1.00 83.56 120 LEU A N 1
ATOM 953 C CA . LEU A 1 120 ? -13.526 5.605 6.674 1.00 83.56 120 LEU A CA 1
ATOM 954 C C . LEU A 1 120 ? -13.732 5.764 5.160 1.00 83.56 120 LEU A C 1
ATOM 956 O O . LEU A 1 120 ? -12.876 5.330 4.387 1.00 83.56 120 LEU A O 1
ATOM 960 N N . LEU A 1 121 ? -14.801 6.445 4.734 1.00 86.38 121 LEU A N 1
ATOM 961 C CA . LEU A 1 121 ? -15.089 6.696 3.318 1.00 86.38 121 LEU A CA 1
ATOM 962 C C . LEU A 1 121 ? -13.972 7.480 2.618 1.00 86.38 121 LEU A C 1
ATOM 964 O O . LEU A 1 121 ? -13.538 7.088 1.534 1.00 86.38 121 LEU A O 1
ATOM 968 N N . ASN A 1 122 ? -13.449 8.532 3.254 1.00 89.88 122 ASN A N 1
ATOM 969 C CA . ASN A 1 122 ? -12.364 9.335 2.684 1.00 89.88 122 ASN A CA 1
ATOM 970 C C . ASN A 1 122 ? -11.084 8.508 2.470 1.00 89.88 122 ASN A C 1
ATOM 972 O O . ASN A 1 122 ? -10.488 8.565 1.394 1.00 89.88 122 ASN A O 1
ATOM 976 N N . ARG A 1 123 ? -10.682 7.682 3.452 1.00 91.56 123 ARG A N 1
ATOM 977 C CA . ARG A 1 123 ? -9.501 6.808 3.289 1.00 91.56 123 ARG A CA 1
ATOM 978 C C . ARG A 1 123 ? -9.739 5.711 2.254 1.00 91.56 123 ARG A C 1
ATOM 980 O O . 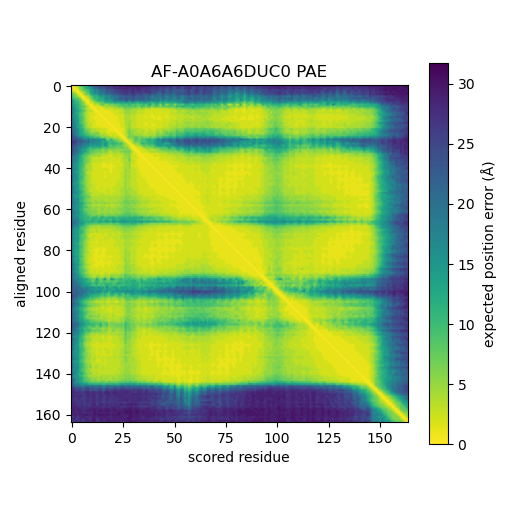ARG A 1 123 ? -8.825 5.386 1.505 1.00 91.56 123 ARG A O 1
ATOM 987 N N . LYS A 1 124 ? -10.946 5.141 2.200 1.00 91.94 124 LYS A N 1
ATOM 988 C CA . LYS A 1 124 ? -11.329 4.140 1.193 1.00 91.94 124 LYS A CA 1
ATOM 989 C C . LYS A 1 124 ? -11.218 4.711 -0.221 1.00 91.94 124 LYS A C 1
ATOM 991 O O . LYS A 1 124 ? -10.659 4.054 -1.093 1.00 91.94 124 LYS A O 1
ATOM 996 N N . MET A 1 125 ? -11.696 5.936 -0.439 1.00 93.88 125 MET A N 1
ATOM 997 C CA . MET A 1 125 ? -11.610 6.616 -1.735 1.00 93.88 125 MET A CA 1
ATOM 998 C C . MET A 1 125 ? -10.159 6.907 -2.142 1.00 93.88 125 MET A C 1
ATOM 1000 O O . MET A 1 125 ? -9.760 6.629 -3.277 1.00 93.88 125 MET A O 1
ATOM 1004 N N . GLU A 1 126 ? -9.354 7.424 -1.213 1.00 95.12 126 GLU A N 1
ATOM 1005 C CA . GLU A 1 126 ? -7.936 7.700 -1.455 1.00 95.12 126 GLU A CA 1
ATOM 1006 C C . GLU A 1 126 ? -7.154 6.416 -1.768 1.00 95.12 126 GLU A C 1
ATOM 1008 O O . GLU A 1 126 ? -6.426 6.358 -2.763 1.00 95.12 126 GLU A O 1
ATOM 1013 N N . LEU A 1 127 ? -7.355 5.364 -0.967 1.00 96.50 127 LEU A N 1
ATOM 1014 C CA . LEU A 1 127 ? -6.711 4.068 -1.166 1.00 96.50 127 LEU A CA 1
ATOM 1015 C C . LEU A 1 127 ? -7.121 3.444 -2.500 1.00 96.50 127 LEU A C 1
ATOM 1017 O O . LEU A 1 127 ? -6.263 2.933 -3.211 1.00 96.50 127 LEU A O 1
ATOM 1021 N N . SER A 1 128 ? -8.400 3.528 -2.871 1.00 96.50 128 SER A N 1
ATOM 1022 C CA . SER A 1 128 ? -8.898 3.040 -4.160 1.00 96.50 128 SER A CA 1
ATOM 1023 C C . SER A 1 128 ? -8.246 3.765 -5.342 1.00 96.50 128 SER A C 1
ATOM 1025 O O . SER A 1 128 ? -7.854 3.124 -6.316 1.00 96.50 128 SER A O 1
ATOM 1027 N N . THR A 1 129 ? -8.054 5.082 -5.244 1.00 97.25 129 THR A N 1
ATOM 1028 C CA . THR A 1 129 ? -7.368 5.867 -6.284 1.00 97.25 129 THR A CA 1
ATOM 1029 C C . THR A 1 129 ? -5.899 5.456 -6.404 1.00 97.25 129 THR A C 1
ATOM 1031 O O . THR A 1 129 ? -5.393 5.234 -7.507 1.00 97.25 129 THR A O 1
ATOM 1034 N N . CYS A 1 130 ? -5.218 5.297 -5.265 1.00 97.44 130 CYS A N 1
ATOM 1035 C CA . CYS A 1 130 ? -3.835 4.828 -5.221 1.00 97.44 130 CYS A CA 1
ATOM 1036 C C . CYS A 1 130 ? -3.703 3.402 -5.778 1.00 97.44 130 CYS A C 1
ATOM 1038 O O . CYS A 1 130 ? -2.792 3.129 -6.559 1.00 97.44 130 CYS A O 1
ATOM 1040 N N . HIS A 1 131 ? -4.644 2.517 -5.441 1.00 97.00 131 HIS A N 1
ATOM 1041 C CA . HIS A 1 131 ? -4.708 1.143 -5.938 1.00 97.00 131 HIS A CA 1
ATOM 1042 C C . HIS A 1 131 ? -4.886 1.086 -7.454 1.00 97.00 131 HIS A C 1
ATOM 1044 O O . HIS A 1 131 ? -4.178 0.334 -8.120 1.00 97.00 131 HIS A O 1
ATOM 1050 N N . GLN A 1 132 ? -5.750 1.928 -8.026 1.00 97.75 132 GLN A N 1
ATOM 1051 C CA . GLN A 1 132 ? -5.913 2.015 -9.477 1.00 97.75 132 GLN A CA 1
ATOM 1052 C C . GLN A 1 132 ? -4.610 2.444 -10.167 1.00 97.75 132 GLN A C 1
ATOM 1054 O O . GLN A 1 132 ? -4.220 1.876 -11.190 1.00 97.75 132 GLN A O 1
ATOM 1059 N N . GLN A 1 133 ? -3.908 3.434 -9.610 1.00 96.94 133 GLN A N 1
ATOM 1060 C CA . GLN A 1 133 ? -2.620 3.868 -10.150 1.00 96.94 133 GLN A CA 1
ATOM 1061 C C . GLN A 1 133 ? -1.554 2.768 -10.032 1.00 96.94 133 GLN A C 1
ATOM 1063 O O . GLN A 1 133 ? -0.788 2.560 -10.976 1.00 96.94 133 GLN A O 1
ATOM 1068 N N . LEU A 1 134 ? -1.518 2.049 -8.907 1.00 98.00 134 LEU A N 1
ATOM 1069 C CA . LEU A 1 134 ? -0.617 0.917 -8.699 1.00 98.00 134 LEU A CA 1
ATOM 1070 C C . LEU A 1 134 ? -0.926 -0.235 -9.663 1.00 98.00 134 LEU A C 1
ATOM 1072 O O . LEU A 1 134 ? -0.005 -0.772 -10.264 1.00 98.00 134 LEU A O 1
ATOM 1076 N N . SER A 1 135 ? -2.201 -0.543 -9.898 1.00 98.00 135 SER A N 1
ATOM 1077 C CA . SER A 1 135 ? -2.646 -1.568 -10.853 1.00 98.00 135 SER A CA 1
ATOM 1078 C C . SER A 1 135 ? -2.187 -1.258 -12.282 1.00 98.00 135 SER A C 1
ATOM 1080 O O . SER A 1 135 ? -1.748 -2.150 -13.012 1.00 98.00 135 SER A O 1
ATOM 1082 N N . ASN A 1 136 ? -2.211 0.020 -12.680 1.00 97.75 136 ASN A N 1
ATOM 1083 C CA . ASN A 1 136 ? -1.688 0.461 -13.977 1.00 97.75 136 ASN A CA 1
ATOM 1084 C C . ASN A 1 136 ? -0.166 0.262 -14.077 1.00 97.75 136 ASN A C 1
ATOM 1086 O O . ASN A 1 136 ? 0.348 -0.138 -15.122 1.00 97.75 136 ASN A O 1
ATOM 1090 N N . VAL A 1 137 ? 0.560 0.544 -12.991 1.00 97.75 137 VAL A N 1
ATOM 1091 C CA . VAL A 1 137 ? 2.005 0.297 -12.891 1.00 97.75 137 VAL A CA 1
ATOM 1092 C C . VAL A 1 137 ? 2.311 -1.195 -12.952 1.00 97.75 137 VAL A C 1
ATOM 1094 O O . VAL A 1 137 ? 3.182 -1.597 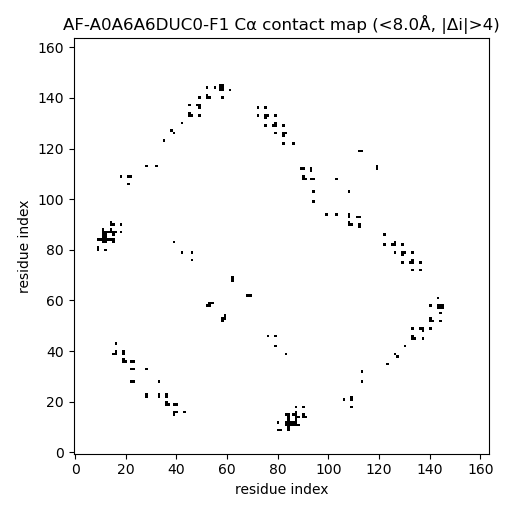-13.719 1.00 97.75 137 VAL A O 1
ATOM 1097 N N . LEU A 1 138 ? 1.582 -2.010 -12.194 1.00 97.31 138 LEU A N 1
ATOM 1098 C CA . LEU A 1 138 ? 1.745 -3.456 -12.146 1.00 97.31 138 LEU A CA 1
ATOM 1099 C C . LEU A 1 138 ? 1.525 -4.074 -13.530 1.00 97.31 138 LEU A C 1
ATOM 1101 O O . LEU A 1 138 ? 2.393 -4.778 -14.037 1.00 97.31 138 LEU A O 1
ATOM 1105 N N . SER A 1 139 ? 0.431 -3.697 -14.197 1.00 97.25 139 SER A N 1
ATOM 1106 C CA . SER A 1 139 ? 0.129 -4.127 -15.569 1.00 97.25 139 SER A CA 1
ATOM 1107 C C . SER A 1 139 ? 1.238 -3.752 -16.552 1.00 97.25 139 SER A C 1
ATOM 1109 O O . SER A 1 139 ? 1.558 -4.525 -17.446 1.00 97.25 139 SER A O 1
ATOM 1111 N N . TYR A 1 140 ? 1.856 -2.578 -16.393 1.00 96.50 140 TYR A N 1
ATOM 1112 C CA . TYR A 1 140 ? 2.995 -2.175 -17.215 1.00 96.50 140 TYR A CA 1
ATOM 1113 C C . TYR A 1 140 ? 4.251 -3.010 -16.922 1.00 96.50 140 TYR A C 1
ATOM 1115 O O . TYR A 1 140 ? 4.935 -3.419 -17.857 1.00 96.50 140 TYR A O 1
ATOM 1123 N N . LEU A 1 141 ? 4.563 -3.261 -15.647 1.00 96.56 141 LEU A N 1
ATOM 1124 C CA . LEU A 1 141 ? 5.760 -3.999 -15.232 1.00 96.56 141 LEU A CA 1
ATOM 1125 C C . LEU A 1 141 ? 5.712 -5.481 -15.616 1.00 96.56 141 LEU A C 1
ATOM 1127 O O . LEU A 1 141 ? 6.741 -6.006 -16.038 1.00 96.56 141 LEU A O 1
ATOM 1131 N N . ILE A 1 142 ? 4.544 -6.126 -15.525 1.00 95.75 142 ILE A N 1
ATOM 1132 C CA . ILE A 1 142 ? 4.353 -7.534 -15.915 1.00 95.75 142 ILE A CA 1
ATOM 1133 C C . ILE A 1 142 ? 4.798 -7.761 -17.367 1.00 95.75 142 ILE A C 1
ATOM 1135 O O . ILE A 1 142 ? 5.507 -8.718 -17.653 1.00 95.75 142 ILE A O 1
ATOM 1139 N N . GLN A 1 143 ? 4.499 -6.826 -18.272 1.00 94.44 143 GLN A N 1
ATOM 1140 C CA . GLN A 1 143 ? 4.885 -6.928 -19.688 1.00 94.44 143 GLN A CA 1
ATOM 1141 C C . GLN A 1 143 ? 6.399 -6.807 -19.929 1.00 94.44 143 GLN A C 1
ATOM 1143 O O . GLN A 1 143 ? 6.883 -7.053 -21.036 1.00 94.44 143 GLN A O 1
ATOM 1148 N N . LEU A 1 144 ? 7.162 -6.374 -18.923 1.00 94.12 144 LEU A N 1
ATOM 1149 C CA . LEU A 1 144 ? 8.615 -6.255 -19.001 1.00 94.12 144 LEU A CA 1
ATOM 1150 C C . LEU A 1 144 ? 9.331 -7.496 -18.449 1.00 94.12 144 LEU A C 1
ATOM 1152 O O . LEU A 1 144 ? 10.520 -7.679 -18.738 1.00 94.12 144 LEU A O 1
ATOM 1156 N N . GLU A 1 145 ? 8.644 -8.334 -17.674 1.00 93.75 145 GLU A N 1
ATOM 1157 C CA . GLU A 1 145 ? 9.186 -9.595 -17.176 1.00 93.75 145 GLU A CA 1
ATOM 1158 C C . GLU A 1 145 ? 9.332 -10.576 -18.345 1.00 93.75 145 GLU A C 1
ATOM 1160 O O . GLU A 1 145 ? 8.380 -10.847 -19.073 1.00 93.75 145 GLU A O 1
ATOM 1165 N N . ASP A 1 146 ? 10.552 -11.069 -18.568 1.00 88.44 146 ASP A N 1
ATOM 1166 C CA . ASP A 1 146 ? 10.767 -12.124 -19.553 1.00 88.44 146 ASP A CA 1
ATOM 1167 C C . ASP A 1 146 ? 10.428 -13.450 -18.876 1.00 88.44 146 ASP A C 1
ATOM 1169 O O . ASP A 1 146 ? 11.065 -13.839 -17.895 1.00 88.44 146 ASP A O 1
ATOM 1173 N N . VAL A 1 147 ? 9.420 -14.150 -19.390 1.00 78.69 147 VAL A N 1
ATOM 1174 C CA . VAL A 1 147 ? 9.136 -15.518 -18.959 1.00 78.69 147 VAL A CA 1
ATOM 1175 C C . VAL A 1 147 ? 10.185 -16.408 -19.613 1.00 78.69 147 VAL A C 1
ATOM 1177 O O . VAL A 1 147 ? 10.158 -16.601 -20.827 1.00 78.69 147 VAL A O 1
ATOM 1180 N N . SER A 1 148 ? 11.138 -16.918 -18.831 1.00 63.31 148 SER A N 1
ATOM 1181 C CA . SER A 1 148 ? 12.158 -17.850 -19.321 1.00 63.31 148 SER A CA 1
ATOM 1182 C C . SER A 1 148 ? 11.501 -19.038 -20.029 1.00 63.31 148 SER A C 1
ATOM 1184 O O . SER A 1 148 ? 11.002 -19.956 -19.381 1.00 63.31 148 SER A O 1
ATOM 1186 N N . SER A 1 149 ? 11.545 -19.068 -21.359 1.00 55.66 149 SER A N 1
ATOM 1187 C CA . SER A 1 149 ? 11.131 -20.204 -22.186 1.00 55.66 149 SER A CA 1
ATOM 1188 C C . SER A 1 149 ? 12.214 -21.293 -22.217 1.00 55.66 149 SER A C 1
ATOM 1190 O O . SER A 1 149 ? 12.565 -21.789 -23.281 1.00 55.66 149 SER A O 1
ATOM 1192 N N . ASN A 1 150 ? 12.777 -21.654 -21.060 1.00 50.59 150 ASN A N 1
ATOM 1193 C CA . ASN A 1 150 ? 13.777 -22.727 -20.927 1.00 50.59 150 ASN A CA 1
ATOM 1194 C C . ASN A 1 150 ? 13.138 -24.118 -20.766 1.00 50.59 150 ASN A C 1
ATOM 1196 O O . ASN A 1 150 ? 13.741 -25.023 -20.196 1.00 50.59 150 ASN A O 1
ATOM 1200 N N . LEU A 1 151 ? 11.918 -24.308 -21.270 1.00 58.75 151 LEU A N 1
ATOM 1201 C CA . LEU A 1 151 ? 11.396 -25.647 -21.509 1.00 58.75 151 LEU A CA 1
ATOM 1202 C C . LEU A 1 151 ? 11.863 -26.049 -22.904 1.00 58.75 151 LEU A C 1
ATOM 1204 O O . LEU A 1 151 ? 11.166 -25.829 -23.893 1.00 58.75 151 LEU A O 1
ATOM 1208 N N . GLU A 1 152 ? 13.081 -26.584 -22.978 1.00 59.50 152 GLU A N 1
ATOM 1209 C CA . GLU A 1 152 ? 13.475 -27.416 -24.110 1.00 59.50 152 GLU A CA 1
ATOM 1210 C C . GLU A 1 152 ? 12.347 -28.453 -24.306 1.00 59.50 152 GLU A C 1
ATOM 1212 O O . GLU A 1 152 ? 11.938 -29.084 -23.321 1.00 59.50 152 GLU A O 1
ATOM 1217 N N . PRO A 1 153 ? 11.737 -28.561 -25.503 1.00 69.62 153 PRO A N 1
ATOM 1218 C CA . PRO A 1 153 ? 10.680 -29.535 -25.737 1.00 69.62 153 PRO A CA 1
ATOM 1219 C C . PRO A 1 153 ? 11.184 -30.918 -25.312 1.00 69.62 153 PRO A C 1
ATOM 1221 O O . PRO A 1 153 ? 12.326 -31.239 -25.638 1.00 69.62 153 PRO A O 1
ATOM 1224 N N . PRO A 1 154 ? 10.393 -31.741 -24.597 1.00 68.88 154 PRO A N 1
ATOM 1225 C CA . PRO A 1 154 ? 10.834 -33.083 -24.250 1.00 68.88 154 PRO A CA 1
ATOM 1226 C C . PRO A 1 154 ? 11.230 -33.821 -25.530 1.00 68.88 154 PRO A C 1
ATOM 1228 O O . PRO A 1 154 ? 10.405 -34.023 -26.424 1.00 68.88 154 PRO A O 1
ATOM 1231 N N . THR A 1 155 ? 12.508 -34.181 -25.631 1.00 69.19 155 THR A N 1
ATOM 1232 C CA . THR A 1 155 ? 13.044 -34.968 -26.737 1.00 69.19 155 THR A CA 1
ATOM 1233 C C . THR A 1 155 ? 12.446 -36.365 -26.638 1.00 69.19 155 THR A C 1
ATOM 1235 O O . THR A 1 155 ? 12.900 -37.196 -25.851 1.00 69.19 155 THR A O 1
ATOM 1238 N N . TYR A 1 156 ? 11.384 -36.627 -27.397 1.00 70.56 156 TYR A N 1
ATOM 1239 C CA . TYR A 1 156 ? 10.864 -37.979 -27.554 1.00 70.56 156 TYR A CA 1
ATOM 1240 C C . TYR A 1 156 ? 11.868 -38.762 -28.397 1.00 70.56 156 TYR A C 1
ATOM 1242 O O . TYR A 1 156 ? 11.964 -38.576 -29.608 1.00 70.56 156 TYR A O 1
ATOM 1250 N N . HIS A 1 157 ? 12.663 -39.608 -27.746 1.00 70.06 157 HIS A N 1
ATOM 1251 C CA . HIS A 1 157 ? 13.435 -40.617 -28.453 1.00 70.06 157 HIS A CA 1
ATOM 1252 C C . HIS A 1 157 ? 12.457 -41.665 -28.991 1.00 70.06 157 HIS A C 1
ATOM 1254 O O . HIS A 1 157 ? 11.891 -42.436 -28.213 1.00 70.06 157 HIS A O 1
ATOM 1260 N N . ASP A 1 158 ? 12.262 -41.675 -30.312 1.00 62.34 158 ASP A N 1
ATOM 1261 C CA . ASP A 1 158 ? 11.584 -42.757 -31.027 1.00 62.34 158 ASP A CA 1
ATOM 1262 C C . ASP A 1 158 ? 12.291 -44.077 -30.700 1.00 62.34 158 ASP A C 1
ATOM 1264 O O . ASP A 1 158 ? 13.345 -44.404 -31.239 1.00 62.34 158 ASP A O 1
ATOM 1268 N N . THR A 1 159 ? 11.718 -44.834 -29.771 1.00 60.4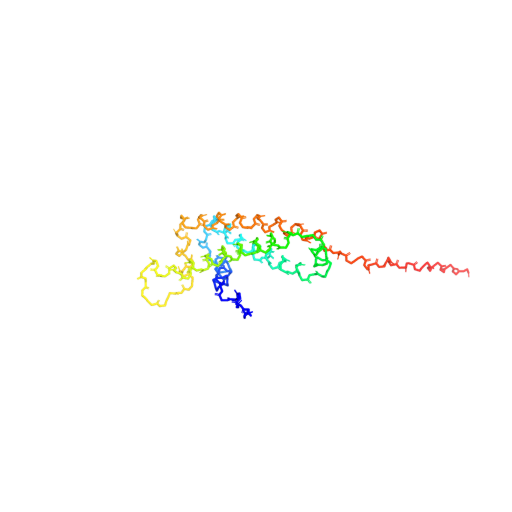4 159 THR A N 1
ATOM 1269 C CA . THR A 1 159 ? 12.093 -46.223 -29.506 1.00 60.44 159 THR A CA 1
ATOM 1270 C C . THR A 1 159 ? 11.010 -47.105 -30.095 1.00 60.44 159 THR A C 1
ATOM 1272 O O . THR A 1 159 ? 10.201 -47.704 -29.395 1.00 60.44 159 THR A O 1
ATOM 1275 N N . THR A 1 160 ? 10.984 -47.170 -31.424 1.00 59.66 160 THR A N 1
ATOM 1276 C CA . THR A 1 160 ? 10.326 -48.265 -32.134 1.00 59.66 160 THR A CA 1
ATOM 1277 C C . THR A 1 160 ? 11.335 -49.400 -32.285 1.00 59.66 160 THR A C 1
ATOM 1279 O O . THR A 1 160 ? 11.993 -49.550 -33.308 1.00 59.66 160 THR A O 1
ATOM 1282 N N . PHE A 1 161 ? 11.484 -50.198 -31.227 1.00 56.53 161 PHE A N 1
ATOM 1283 C CA . PHE A 1 161 ? 11.995 -51.558 -31.373 1.00 56.53 161 PHE A CA 1
ATOM 1284 C C . PHE A 1 161 ? 10.814 -52.435 -31.785 1.00 56.53 161 PHE A C 1
ATOM 1286 O O . PHE A 1 161 ? 9.959 -52.766 -30.965 1.00 56.53 161 PHE A O 1
ATOM 1293 N N . PHE A 1 162 ? 10.737 -52.744 -33.075 1.00 60.72 162 PHE A N 1
ATOM 1294 C CA . PHE A 1 162 ? 10.026 -53.926 -33.539 1.00 60.72 162 PHE A CA 1
ATOM 1295 C C . PHE A 1 162 ? 11.062 -55.049 -33.570 1.00 60.72 162 PHE A C 1
ATOM 1297 O O . PHE A 1 162 ? 11.961 -55.028 -34.407 1.00 60.72 162 PHE A O 1
ATOM 1304 N N . ASP A 1 163 ? 10.980 -55.955 -32.598 1.00 60.62 163 ASP A N 1
ATOM 1305 C CA . ASP A 1 163 ? 11.684 -57.234 -32.660 1.00 60.62 163 ASP A CA 1
ATOM 1306 C C . ASP A 1 163 ? 10.938 -58.127 -33.670 1.00 60.62 163 ASP A C 1
ATOM 1308 O O . ASP A 1 163 ? 9.736 -58.363 -33.502 1.00 60.62 163 ASP A O 1
ATOM 1312 N N . ASP A 1 164 ? 11.644 -58.568 -34.717 1.00 57.56 164 ASP A N 1
ATOM 1313 C CA . ASP A 1 164 ? 11.227 -59.624 -35.661 1.00 57.56 164 ASP A CA 1
ATOM 1314 C C . ASP A 1 164 ? 11.528 -61.028 -35.099 1.00 57.56 164 ASP A C 1
ATOM 1316 O O . ASP A 1 164 ? 12.613 -61.215 -34.493 1.00 57.56 164 ASP A O 1
#

Foldseek 3Di:
DDPPPPCVVLVQLVLLLVLLVVLVVDPPQPPVNVVLSVLSVVLVVLLVLLVVLCPAPLLVVVVVVPPPLVVLLVVLSVLLSVLSSVSSVQLVCLCVVVVDPDDDDSVVSSVSSSVPVVVSVVSSVSNVVSSVSSVVSSVVSVVRHDDPPPPPDPPPDPPPPDDD